Protein AF-A0A957M547-F1 (afdb_monomer_lite)

Sequence (75 aa):
DIAPMTAALERLHAALFSAPPAAIHRSAAGRAQAAALVDRITGGYSPDVGADWAAIEHELSAAYRAVAPAAGTTH

Structure (mmCIF, N/CA/C/O backbone):
data_AF-A0A957M547-F1
#
_entry.id   AF-A0A957M547-F1
#
loop_
_atom_site.group_PDB
_atom_site.id
_atom_site.type_symbol
_atom_site.label_atom_id
_atom_site.label_alt_id
_atom_site.label_comp_id
_atom_site.label_asym_id
_atom_site.label_entity_id
_atom_site.label_seq_id
_atom_site.pdbx_PDB_ins_code
_atom_site.Cartn_x
_atom_site.Cartn_y
_atom_site.Cartn_z
_atom_site.occupancy
_atom_site.B_iso_or_equiv
_atom_site.auth_seq_id
_atom_site.auth_comp_id
_atom_site.auth_asym_id
_atom_site.auth_atom_id
_atom_site.pdbx_PDB_model_num
ATOM 1 N N . ASP A 1 1 ? 6.335 6.318 11.838 1.00 87.38 1 ASP A N 1
ATOM 2 C CA . ASP A 1 1 ? 7.229 6.545 10.687 1.00 87.38 1 ASP A CA 1
ATOM 3 C C . ASP A 1 1 ? 7.129 5.332 9.767 1.00 87.38 1 ASP A C 1
ATOM 5 O O . ASP A 1 1 ? 7.253 4.220 10.263 1.00 87.38 1 ASP A O 1
ATOM 9 N N . ILE A 1 2 ? 6.833 5.537 8.478 1.00 96.06 2 ILE A N 1
ATOM 10 C CA . ILE A 1 2 ? 6.645 4.464 7.480 1.00 96.06 2 ILE A CA 1
ATOM 11 C C . ILE A 1 2 ? 7.892 4.217 6.615 1.00 96.06 2 ILE A C 1
ATOM 13 O O . ILE A 1 2 ? 7.913 3.269 5.830 1.00 96.06 2 ILE A O 1
ATOM 17 N N . ALA A 1 3 ? 8.944 5.035 6.747 1.00 96.75 3 ALA A N 1
ATOM 18 C CA . ALA A 1 3 ? 10.113 4.986 5.869 1.00 96.75 3 ALA A CA 1
ATOM 19 C C . ALA A 1 3 ? 10.811 3.607 5.802 1.00 96.75 3 ALA A C 1
ATOM 21 O O . ALA A 1 3 ? 11.141 3.174 4.692 1.00 96.75 3 ALA A O 1
ATOM 22 N N . PRO A 1 4 ? 10.990 2.856 6.914 1.00 97.69 4 PRO A N 1
ATOM 23 C CA . PRO A 1 4 ? 11.597 1.524 6.854 1.00 97.69 4 PRO A CA 1
ATOM 24 C C . PRO A 1 4 ? 10.777 0.528 6.023 1.00 97.69 4 PRO A C 1
ATOM 26 O O . PRO A 1 4 ? 11.344 -0.269 5.272 1.00 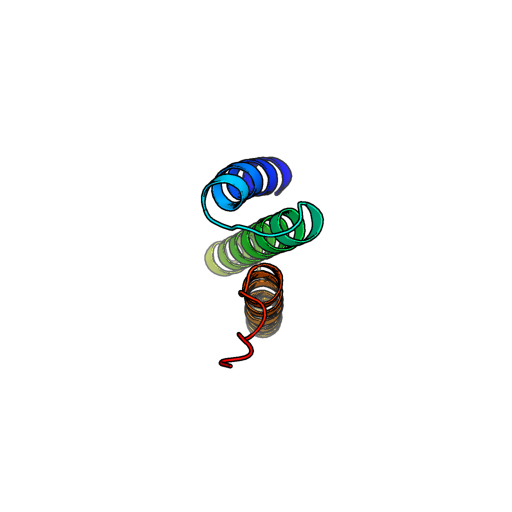97.69 4 PRO A O 1
ATOM 29 N N . MET A 1 5 ? 9.445 0.599 6.126 1.00 98.12 5 MET A N 1
ATOM 30 C CA . MET A 1 5 ? 8.531 -0.246 5.360 1.00 98.12 5 MET A CA 1
ATOM 31 C C . MET A 1 5 ? 8.571 0.116 3.877 1.00 98.12 5 MET A C 1
ATOM 33 O O . MET A 1 5 ? 8.708 -0.777 3.042 1.00 98.12 5 MET A O 1
ATOM 37 N N . THR A 1 6 ? 8.539 1.411 3.549 1.00 98.56 6 THR A N 1
ATOM 38 C CA . THR A 1 6 ? 8.677 1.887 2.167 1.00 98.56 6 THR A CA 1
ATOM 39 C C . THR A 1 6 ? 9.970 1.377 1.537 1.00 98.56 6 THR A C 1
ATOM 41 O O . THR A 1 6 ? 9.925 0.795 0.460 1.00 98.56 6 THR A O 1
ATOM 44 N N . ALA A 1 7 ? 11.111 1.493 2.224 1.00 98.38 7 ALA A N 1
ATOM 45 C CA . ALA A 1 7 ? 12.397 1.037 1.695 1.00 98.38 7 ALA A CA 1
ATOM 46 C C . ALA A 1 7 ? 12.462 -0.489 1.491 1.00 98.38 7 ALA A C 1
ATOM 48 O O . ALA A 1 7 ? 13.094 -0.969 0.546 1.00 98.38 7 ALA A O 1
ATOM 49 N N . ALA A 1 8 ? 11.833 -1.271 2.374 1.00 98.50 8 ALA A N 1
ATOM 50 C CA . ALA A 1 8 ? 11.751 -2.722 2.223 1.00 98.50 8 ALA A CA 1
ATOM 51 C C . ALA A 1 8 ? 10.857 -3.120 1.037 1.00 98.50 8 ALA A C 1
ATOM 53 O O . ALA A 1 8 ? 11.255 -3.954 0.222 1.00 98.50 8 ALA A O 1
ATOM 54 N N . LEU A 1 9 ? 9.688 -2.486 0.911 1.00 98.50 9 LEU A N 1
ATOM 55 C CA . LEU A 1 9 ? 8.776 -2.696 -0.211 1.00 98.50 9 LEU A CA 1
ATOM 56 C C . LEU A 1 9 ? 9.394 -2.250 -1.533 1.00 98.50 9 LEU A C 1
ATOM 58 O O . LEU A 1 9 ? 9.237 -2.942 -2.526 1.00 98.50 9 LEU A O 1
ATOM 62 N N . GLU A 1 10 ? 10.140 -1.150 -1.554 1.00 98.38 10 GLU A N 1
ATOM 63 C CA . GLU A 1 10 ? 10.835 -0.663 -2.746 1.00 98.38 10 GLU A CA 1
ATOM 64 C C . GLU A 1 10 ? 11.866 -1.680 -3.249 1.00 98.38 10 GLU A C 1
ATOM 66 O O . GLU A 1 10 ? 11.866 -2.016 -4.434 1.00 98.38 10 GLU A O 1
ATOM 71 N N . ARG A 1 11 ? 12.666 -2.268 -2.346 1.00 98.50 11 ARG A N 1
ATOM 72 C CA . ARG A 1 11 ? 13.591 -3.365 -2.685 1.00 98.50 11 ARG A CA 1
ATOM 73 C C . ARG A 1 11 ? 12.862 -4.592 -3.230 1.00 98.50 11 ARG A C 1
ATOM 75 O O . ARG A 1 11 ? 13.295 -5.163 -4.227 1.00 98.50 11 ARG A O 1
ATOM 82 N N . LEU A 1 12 ? 11.759 -4.987 -2.596 1.00 98.25 12 LEU A N 1
ATOM 83 C CA . LEU A 1 12 ? 10.946 -6.115 -3.052 1.00 98.25 12 LEU A CA 1
ATOM 84 C C . LEU A 1 12 ? 10.336 -5.843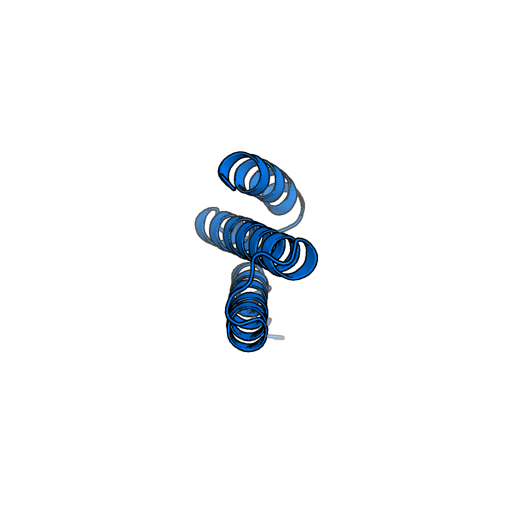 -4.433 1.00 98.25 12 LEU A C 1
ATOM 86 O O . LEU A 1 12 ? 10.441 -6.660 -5.340 1.00 98.25 12 LEU A O 1
ATOM 90 N N . HIS A 1 13 ? 9.715 -4.683 -4.613 1.00 98.06 13 HIS A N 1
ATOM 91 C CA . HIS A 1 13 ? 9.058 -4.290 -5.851 1.00 98.06 13 HIS A CA 1
ATOM 92 C C . HIS A 1 13 ? 10.051 -4.164 -7.010 1.00 98.06 13 HIS A C 1
ATOM 94 O O . HIS A 1 13 ? 9.727 -4.603 -8.109 1.00 98.06 13 HIS A O 1
ATOM 100 N N . ALA A 1 14 ? 11.258 -3.641 -6.774 1.00 97.56 14 ALA A N 1
ATOM 101 C CA . ALA A 1 14 ? 12.320 -3.589 -7.781 1.00 97.56 14 ALA A CA 1
ATOM 102 C C . ALA A 1 14 ? 12.754 -4.987 -8.266 1.00 97.56 14 ALA A C 1
ATOM 104 O O . ALA A 1 14 ? 13.192 -5.128 -9.404 1.00 97.56 14 ALA A O 1
ATOM 105 N N . ALA A 1 15 ? 12.613 -6.020 -7.425 1.00 97.50 15 ALA A N 1
ATOM 106 C CA . ALA A 1 15 ? 12.879 -7.408 -7.800 1.00 97.50 15 ALA A CA 1
ATOM 107 C C . ALA A 1 15 ? 11.698 -8.086 -8.524 1.00 97.50 15 ALA A C 1
ATOM 109 O O . ALA A 1 15 ? 11.904 -9.074 -9.223 1.00 97.50 15 ALA A O 1
ATOM 110 N N . LEU A 1 16 ? 10.469 -7.583 -8.351 1.00 96.38 16 LEU A N 1
ATOM 111 C CA . LEU A 1 16 ? 9.246 -8.198 -8.885 1.00 96.38 16 LEU A CA 1
ATOM 112 C C . LEU A 1 16 ? 8.722 -7.537 -10.164 1.00 96.38 16 LEU A C 1
ATOM 114 O O . LEU A 1 16 ? 8.123 -8.216 -10.995 1.00 96.38 16 LEU A O 1
ATOM 118 N N . PHE A 1 17 ? 8.895 -6.223 -10.317 1.00 94.81 17 PHE A N 1
ATOM 119 C CA . PHE A 1 17 ? 8.264 -5.452 -11.385 1.00 94.81 17 PHE A CA 1
ATOM 120 C C . PHE A 1 17 ? 9.296 -4.828 -12.323 1.00 94.81 17 PHE A C 1
ATOM 122 O O . PHE A 1 17 ? 10.217 -4.135 -11.897 1.00 94.81 17 PHE A O 1
ATOM 129 N N . SER A 1 18 ? 9.073 -4.979 -13.627 1.00 94.06 18 SER A N 1
ATOM 130 C CA . SER A 1 18 ? 9.782 -4.218 -14.659 1.00 94.06 18 SER A CA 1
ATOM 131 C C . SER A 1 18 ? 9.132 -2.842 -14.839 1.00 94.06 18 SER A C 1
ATOM 133 O O . SER A 1 18 ? 8.413 -2.607 -15.806 1.00 94.06 18 SER A O 1
ATOM 135 N N . ALA A 1 19 ? 9.356 -1.936 -13.884 1.00 94.44 19 ALA A N 1
ATOM 136 C CA . ALA A 1 19 ? 8.830 -0.570 -13.909 1.00 94.44 19 ALA A CA 1
ATOM 137 C C . ALA A 1 19 ? 9.924 0.467 -13.578 1.00 94.44 19 ALA A C 1
ATOM 139 O O . ALA A 1 19 ? 10.907 0.133 -12.914 1.00 94.44 19 ALA A O 1
ATOM 140 N N . PRO A 1 20 ? 9.774 1.738 -14.003 1.00 96.62 20 PRO A N 1
ATOM 141 C CA . PRO A 1 20 ? 10.719 2.797 -13.650 1.00 96.62 20 PRO A CA 1
ATOM 142 C C . PRO A 1 20 ? 10.854 2.983 -12.125 1.00 96.62 20 PRO A C 1
ATOM 144 O O . PRO A 1 20 ? 9.852 2.840 -11.420 1.00 96.62 20 PRO A O 1
ATOM 147 N N . PRO A 1 21 ? 12.017 3.415 -11.595 1.00 97.12 21 PRO A N 1
ATOM 148 C CA . PRO A 1 21 ? 12.217 3.599 -10.151 1.00 97.12 21 PRO A CA 1
ATOM 149 C C . PRO A 1 21 ? 11.147 4.468 -9.475 1.00 97.12 21 PRO A C 1
ATOM 151 O O . PRO A 1 21 ? 10.644 4.129 -8.410 1.00 97.12 21 PRO A O 1
ATOM 154 N N . ALA A 1 22 ? 10.697 5.541 -10.134 1.00 97.19 22 ALA A N 1
ATOM 155 C CA . ALA A 1 22 ? 9.624 6.392 -9.614 1.00 97.19 22 ALA A CA 1
ATOM 156 C C . ALA A 1 22 ? 8.270 5.660 -9.484 1.00 97.19 22 ALA A C 1
ATOM 158 O O . ALA A 1 22 ? 7.481 5.955 -8.588 1.00 97.19 22 ALA A O 1
ATOM 159 N N . ALA A 1 23 ? 7.975 4.708 -10.372 1.00 97.75 23 ALA A N 1
ATOM 160 C CA . ALA A 1 23 ? 6.780 3.869 -10.288 1.00 97.75 23 ALA A CA 1
ATOM 161 C C . ALA A 1 23 ? 6.889 2.835 -9.158 1.00 97.75 23 ALA A C 1
ATOM 163 O O . ALA A 1 23 ? 5.932 2.654 -8.403 1.00 97.75 23 ALA A O 1
ATOM 164 N N . ILE A 1 24 ? 8.066 2.223 -9.000 1.00 98.31 24 ILE A N 1
ATOM 165 C CA . ILE A 1 24 ? 8.380 1.322 -7.886 1.00 98.31 24 ILE A CA 1
ATOM 166 C C . ILE A 1 24 ? 8.198 2.041 -6.546 1.00 98.31 24 ILE A C 1
ATOM 168 O O . ILE A 1 24 ? 7.476 1.539 -5.682 1.00 98.31 24 ILE A O 1
ATOM 172 N N . HIS A 1 25 ? 8.780 3.235 -6.407 1.00 98.12 25 HIS A N 1
ATOM 173 C CA . HIS A 1 25 ? 8.670 4.048 -5.201 1.00 98.12 25 HIS A CA 1
ATOM 174 C C . HIS A 1 25 ? 7.213 4.406 -4.886 1.00 98.12 25 HIS A C 1
ATOM 176 O O . HIS A 1 25 ? 6.761 4.193 -3.764 1.00 98.12 25 HIS A O 1
ATOM 182 N N . ARG A 1 26 ? 6.434 4.862 -5.881 1.00 97.94 26 ARG A N 1
ATOM 183 C CA . ARG A 1 26 ? 4.999 5.153 -5.692 1.00 97.94 26 ARG A CA 1
ATOM 184 C C . ARG A 1 26 ? 4.207 3.928 -5.234 1.00 97.94 26 ARG A C 1
ATOM 186 O O . ARG A 1 26 ? 3.387 4.044 -4.330 1.00 97.94 26 ARG A O 1
ATOM 193 N N . SER A 1 27 ? 4.471 2.756 -5.813 1.00 98.44 27 SER A N 1
ATOM 194 C CA . SER A 1 27 ? 3.831 1.507 -5.383 1.00 98.44 27 SER A CA 1
ATOM 195 C C . SER A 1 27 ? 4.221 1.112 -3.955 1.00 98.44 27 SER A C 1
ATOM 197 O O . SER A 1 27 ? 3.364 0.715 -3.166 1.00 98.44 27 SER A O 1
ATOM 199 N N . ALA A 1 28 ? 5.499 1.249 -3.594 1.00 98.50 28 ALA A N 1
ATOM 200 C CA . ALA A 1 28 ? 5.992 0.947 -2.252 1.00 98.50 28 ALA A CA 1
ATOM 201 C C . ALA A 1 28 ? 5.408 1.891 -1.191 1.00 98.50 28 ALA A C 1
ATOM 203 O O . ALA A 1 28 ? 4.869 1.424 -0.189 1.00 98.50 28 ALA A O 1
ATOM 204 N N . ALA A 1 29 ? 5.465 3.202 -1.437 1.00 98.44 29 ALA A N 1
ATOM 205 C CA . ALA A 1 29 ? 4.971 4.221 -0.520 1.00 98.44 29 ALA A CA 1
ATOM 206 C C . ALA A 1 29 ? 3.457 4.109 -0.299 1.00 98.44 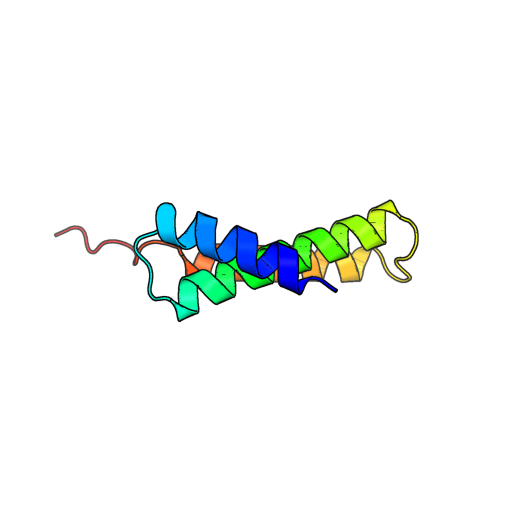29 ALA A C 1
ATOM 208 O O . ALA A 1 29 ? 3.022 4.100 0.849 1.00 98.44 29 ALA A O 1
ATOM 209 N N . GLY A 1 30 ? 2.666 3.931 -1.365 1.00 98.50 30 GLY A N 1
ATOM 210 C CA . GLY A 1 30 ? 1.212 3.788 -1.232 1.00 98.50 30 GLY A CA 1
ATOM 211 C C . GLY A 1 30 ? 0.814 2.545 -0.431 1.00 98.50 30 GLY A C 1
ATOM 212 O O . GLY A 1 30 ? -0.043 2.604 0.447 1.00 98.50 30 GLY A O 1
ATOM 213 N N . ARG A 1 31 ? 1.498 1.410 -0.632 1.00 98.62 31 ARG A N 1
ATOM 214 C CA . ARG A 1 31 ? 1.253 0.202 0.177 1.00 98.62 31 ARG A CA 1
ATOM 215 C C . ARG A 1 31 ? 1.696 0.357 1.634 1.00 98.62 31 ARG A C 1
ATOM 217 O O . ARG A 1 31 ? 1.024 -0.169 2.519 1.00 98.62 31 ARG A O 1
ATOM 224 N N . ALA A 1 32 ? 2.789 1.076 1.894 1.00 98.62 32 ALA A N 1
ATOM 225 C CA . ALA A 1 32 ? 3.213 1.415 3.253 1.00 98.62 32 ALA A CA 1
ATOM 226 C C . ALA A 1 32 ? 2.194 2.323 3.958 1.00 98.62 32 ALA A C 1
ATOM 228 O O . ALA A 1 32 ? 1.830 2.071 5.106 1.00 98.62 32 ALA A O 1
ATOM 229 N N . GLN A 1 33 ? 1.678 3.329 3.250 1.00 98.62 33 GLN A N 1
ATOM 230 C CA . GLN A 1 33 ? 0.657 4.237 3.763 1.00 98.62 33 GLN A CA 1
ATOM 231 C C . GLN A 1 33 ? -0.660 3.504 4.048 1.00 98.62 33 GLN A C 1
ATOM 233 O O . GLN A 1 33 ? -1.234 3.672 5.122 1.00 98.62 33 GLN A O 1
ATOM 238 N N . ALA A 1 34 ? -1.106 2.639 3.135 1.00 98.62 34 ALA A N 1
ATOM 239 C CA . ALA A 1 34 ? -2.291 1.811 3.338 1.00 98.62 34 ALA A CA 1
ATOM 240 C C . ALA A 1 34 ? -2.157 0.911 4.579 1.00 98.62 34 ALA A C 1
ATOM 242 O O . ALA A 1 34 ? -3.089 0.819 5.374 1.00 98.62 34 ALA A O 1
ATOM 243 N N . ALA A 1 35 ? -0.991 0.294 4.796 1.00 98.38 35 ALA A N 1
ATOM 244 C CA . ALA A 1 35 ? -0.749 -0.518 5.987 1.00 98.38 35 ALA A CA 1
ATOM 245 C C . ALA A 1 35 ? -0.782 0.309 7.284 1.00 98.38 35 ALA A C 1
ATOM 247 O O . ALA A 1 35 ? -1.352 -0.141 8.275 1.00 98.38 35 ALA A O 1
ATOM 248 N N . ALA A 1 36 ? -0.234 1.527 7.271 1.00 98.19 36 ALA A N 1
ATOM 249 C CA . ALA A 1 36 ? -0.301 2.433 8.417 1.00 98.19 36 ALA A CA 1
ATOM 250 C C . ALA A 1 36 ? -1.742 2.878 8.734 1.00 98.19 36 ALA A C 1
ATOM 252 O O . ALA A 1 36 ? -2.105 3.012 9.901 1.00 98.19 36 ALA A O 1
ATOM 253 N N . LEU A 1 37 ? -2.578 3.079 7.711 1.00 98.31 37 LEU A N 1
ATOM 254 C CA . LEU A 1 37 ? -4.001 3.378 7.891 1.00 98.31 37 LEU A CA 1
ATOM 255 C C . LEU A 1 37 ? -4.765 2.177 8.462 1.00 98.31 37 LEU A C 1
ATOM 257 O O . LEU A 1 37 ? -5.569 2.353 9.373 1.00 98.31 37 LEU A O 1
ATOM 261 N N . VAL A 1 38 ? -4.478 0.957 7.992 1.00 98.19 38 VAL A N 1
ATOM 262 C CA . VAL A 1 38 ? -5.046 -0.267 8.582 1.00 98.19 38 VAL A CA 1
ATOM 263 C C . VAL A 1 38 ? -4.667 -0.371 10.058 1.00 98.19 38 VAL A C 1
ATOM 265 O O . VAL A 1 38 ? -5.557 -0.551 10.883 1.00 98.19 38 VAL A O 1
ATOM 268 N N . ASP A 1 39 ? -3.387 -0.190 10.400 1.00 97.88 39 ASP A N 1
ATOM 269 C CA . ASP A 1 39 ? -2.907 -0.219 11.788 1.00 97.88 39 ASP A CA 1
ATOM 270 C C . ASP A 1 39 ? -3.640 0.810 12.660 1.00 97.88 39 ASP A C 1
ATOM 272 O O . ASP A 1 39 ? -4.155 0.472 13.726 1.00 97.88 39 ASP A O 1
ATOM 276 N N . ARG A 1 40 ? -3.809 2.041 12.157 1.00 97.56 40 ARG A N 1
ATOM 277 C CA . ARG A 1 40 ? -4.578 3.097 12.829 1.00 97.56 40 ARG A CA 1
ATOM 278 C C . ARG A 1 40 ? -6.030 2.691 13.097 1.00 97.56 40 ARG A C 1
ATOM 280 O O . ARG A 1 40 ? -6.524 2.931 14.202 1.00 97.56 40 ARG A O 1
ATOM 287 N N . ILE A 1 41 ? -6.710 2.100 12.110 1.00 98.19 41 ILE A N 1
ATOM 288 C CA . ILE A 1 41 ? -8.090 1.611 12.249 1.00 98.19 41 ILE A CA 1
ATOM 289 C C . ILE A 1 41 ? -8.135 0.491 13.293 1.00 98.19 41 ILE A C 1
ATOM 291 O O . ILE A 1 41 ? -8.916 0.562 14.241 1.00 98.19 41 ILE A O 1
ATOM 295 N N . THR A 1 42 ? -7.281 -0.525 13.158 1.00 97.69 42 THR A N 1
ATOM 296 C CA . THR A 1 42 ? -7.304 -1.709 14.028 1.00 97.69 42 THR A CA 1
ATOM 297 C C . THR A 1 42 ? -6.818 -1.427 15.446 1.00 97.69 42 THR A C 1
ATOM 299 O O . THR A 1 42 ? -7.253 -2.091 16.382 1.00 97.69 42 THR A O 1
ATOM 302 N N . GLY A 1 43 ? -5.963 -0.419 15.622 1.00 97.44 43 GLY A N 1
ATOM 303 C CA . GLY A 1 43 ? -5.508 0.066 16.922 1.00 97.44 43 GLY A CA 1
ATOM 304 C C . GLY A 1 43 ? -6.527 0.952 17.645 1.00 97.44 43 GLY A C 1
ATOM 305 O O . GLY A 1 43 ? -6.291 1.336 18.786 1.00 97.44 43 GLY A O 1
ATOM 306 N N . GLY A 1 44 ? -7.656 1.288 17.008 1.00 97.06 44 GLY A N 1
ATOM 307 C CA . GLY A 1 44 ? -8.694 2.138 17.599 1.00 97.06 44 GLY A CA 1
ATOM 308 C C . GLY A 1 44 ? -8.322 3.624 17.670 1.00 97.06 44 GLY A C 1
ATOM 309 O O . GLY A 1 44 ? -8.947 4.378 18.412 1.00 97.06 44 GLY A O 1
ATOM 310 N N . TYR A 1 45 ? -7.318 4.0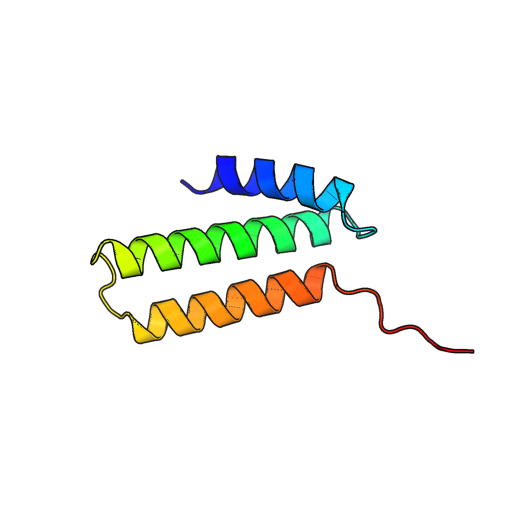61 16.904 1.00 95.88 45 TYR A N 1
ATOM 311 C CA . TYR A 1 45 ? -6.840 5.452 16.863 1.00 95.88 45 TYR A CA 1
ATOM 312 C C . TYR A 1 45 ? -7.474 6.274 15.733 1.00 95.88 45 TYR A C 1
ATOM 314 O O . TYR A 1 45 ? -7.126 7.443 15.529 1.00 95.88 45 TYR A O 1
ATOM 322 N N . SER A 1 46 ? -8.352 5.656 14.945 1.00 96.88 46 SER A N 1
ATOM 323 C CA . SER A 1 46 ? -9.052 6.321 13.853 1.00 96.88 46 SER A CA 1
ATOM 324 C C . SER A 1 46 ? -10.223 7.163 14.384 1.00 96.88 46 SER A C 1
ATOM 326 O O . SER A 1 46 ? -11.131 6.613 15.008 1.00 96.88 46 SER A O 1
ATOM 328 N N . PRO A 1 47 ? -10.237 8.488 14.144 1.00 96.12 47 PRO A N 1
ATOM 329 C CA . PRO A 1 47 ? -11.374 9.346 14.465 1.00 96.12 47 PRO A CA 1
ATOM 330 C C . PRO A 1 47 ? -12.493 9.247 13.417 1.00 96.12 47 PRO A C 1
ATOM 332 O O . PRO A 1 47 ? -13.615 9.660 13.689 1.00 96.12 47 PRO A O 1
ATOM 335 N N . ASP A 1 48 ? -12.182 8.720 12.228 1.00 98.12 48 ASP A N 1
ATOM 336 C CA . ASP A 1 48 ? -13.116 8.488 11.131 1.00 98.12 48 ASP A CA 1
ATOM 337 C C . ASP A 1 48 ? -12.649 7.271 10.319 1.00 98.12 48 ASP A C 1
ATOM 339 O O . ASP A 1 48 ? -11.819 7.360 9.410 1.00 98.12 48 ASP A O 1
ATOM 343 N N . VAL A 1 49 ? -13.206 6.113 10.672 1.00 98.12 49 VAL A N 1
ATOM 344 C CA . VAL A 1 49 ? -12.885 4.832 10.034 1.00 98.12 49 VAL A CA 1
ATOM 345 C C . VAL A 1 49 ? -13.299 4.821 8.560 1.00 98.12 49 VAL A C 1
ATOM 347 O O . VAL A 1 49 ? -12.632 4.185 7.747 1.00 98.12 49 VAL A O 1
ATOM 350 N N . GLY A 1 50 ? -14.377 5.522 8.193 1.00 98.31 50 GLY A N 1
ATOM 351 C CA . GLY A 1 50 ? -14.851 5.574 6.809 1.00 98.31 50 GLY A CA 1
ATOM 352 C C . GLY A 1 50 ? -13.889 6.350 5.912 1.00 98.31 50 GLY A C 1
ATOM 353 O O . GLY A 1 50 ? -13.544 5.885 4.825 1.00 98.31 50 GLY A O 1
ATOM 354 N N . ALA A 1 51 ? -13.403 7.495 6.392 1.00 98.44 51 ALA A N 1
ATOM 355 C CA . ALA A 1 51 ? -12.404 8.285 5.680 1.00 98.44 51 ALA A CA 1
ATOM 356 C C . ALA A 1 51 ? -11.059 7.550 5.556 1.00 98.44 51 ALA A C 1
ATOM 358 O O . ALA A 1 51 ? -10.458 7.558 4.479 1.00 98.44 51 ALA A O 1
ATOM 359 N N . ASP A 1 52 ? -10.601 6.875 6.617 1.00 98.50 52 ASP A N 1
ATOM 360 C CA . ASP A 1 52 ? -9.361 6.091 6.567 1.00 98.50 52 ASP A CA 1
ATOM 361 C C . ASP A 1 52 ? -9.480 4.910 5.578 1.00 98.50 52 ASP A C 1
ATOM 363 O O . ASP A 1 52 ? -8.534 4.638 4.835 1.00 98.50 52 ASP A O 1
ATOM 367 N N . TRP A 1 53 ? -10.647 4.257 5.478 1.00 98.50 53 TRP A N 1
ATOM 368 C CA . TRP A 1 53 ? -10.893 3.237 4.448 1.00 98.50 53 TRP A CA 1
ATOM 369 C C . TRP A 1 53 ? -10.850 3.801 3.028 1.00 98.50 53 TRP A C 1
ATOM 371 O O . TRP A 1 53 ? -10.186 3.227 2.164 1.00 98.50 53 TRP A O 1
ATOM 381 N N . ALA A 1 54 ? -11.489 4.947 2.785 1.00 98.62 54 ALA A N 1
ATOM 382 C CA . ALA A 1 54 ? -11.435 5.602 1.479 1.00 98.62 54 ALA A CA 1
ATOM 383 C C . ALA A 1 54 ? -9.993 5.979 1.086 1.00 98.62 54 ALA A C 1
ATOM 385 O O . ALA A 1 54 ? -9.598 5.849 -0.076 1.00 98.62 54 ALA A O 1
ATOM 386 N N . ALA A 1 55 ? -9.176 6.396 2.058 1.00 98.50 55 ALA A N 1
ATOM 387 C CA . ALA A 1 55 ? -7.759 6.659 1.844 1.00 98.50 55 ALA A CA 1
ATOM 388 C C . ALA A 1 55 ? -6.972 5.375 1.517 1.00 98.50 55 ALA A C 1
ATOM 390 O O . ALA A 1 55 ? -6.171 5.383 0.584 1.00 98.50 55 ALA A O 1
ATOM 391 N N . ILE A 1 56 ? -7.236 4.253 2.201 1.00 98.62 56 ILE A N 1
ATOM 392 C CA . ILE A 1 56 ? -6.638 2.947 1.865 1.00 98.62 56 ILE A CA 1
ATOM 393 C C . ILE A 1 56 ? -6.949 2.565 0.414 1.00 98.62 56 ILE A C 1
ATOM 395 O O . ILE A 1 56 ? -6.042 2.197 -0.337 1.00 98.62 56 ILE A O 1
ATOM 399 N N . GLU A 1 57 ? -8.212 2.669 -0.004 1.00 98.62 57 GLU A N 1
ATOM 400 C CA . GLU A 1 57 ? -8.624 2.351 -1.375 1.00 98.62 57 GLU A CA 1
ATOM 401 C C . GLU A 1 57 ? -7.910 3.228 -2.408 1.00 98.62 57 GLU A C 1
ATOM 403 O O . GLU A 1 57 ? -7.458 2.726 -3.446 1.00 98.62 57 GLU A O 1
ATOM 408 N N . HIS A 1 58 ? -7.764 4.523 -2.116 1.00 98.50 58 HIS A N 1
ATOM 409 C CA . HIS A 1 58 ? -7.030 5.457 -2.961 1.00 98.50 58 HIS A CA 1
ATOM 410 C C . HIS A 1 58 ? -5.558 5.050 -3.119 1.00 98.50 58 HIS A C 1
ATOM 412 O O . HIS A 1 58 ? -5.084 4.890 -4.250 1.00 98.50 58 HIS A O 1
ATOM 418 N N . GLU A 1 59 ? -4.859 4.838 -2.001 1.00 98.44 59 GLU A N 1
ATOM 419 C CA . GLU A 1 59 ? -3.435 4.490 -1.976 1.00 98.44 59 GLU A CA 1
ATOM 420 C C . GLU A 1 59 ? -3.159 3.175 -2.706 1.00 98.44 59 GLU A C 1
ATOM 422 O O . GLU A 1 59 ? -2.271 3.094 -3.559 1.00 98.44 59 GLU A O 1
ATOM 427 N N . LEU A 1 60 ? -3.963 2.142 -2.437 1.00 98.44 60 LEU A N 1
ATOM 428 C CA . LEU A 1 60 ? -3.812 0.846 -3.093 1.00 98.44 60 LEU A CA 1
ATOM 429 C C . LEU A 1 60 ? -4.102 0.943 -4.594 1.00 98.44 60 LEU A C 1
ATOM 431 O O . LEU A 1 60 ? -3.324 0.433 -5.403 1.00 98.44 60 LEU A O 1
ATOM 435 N N 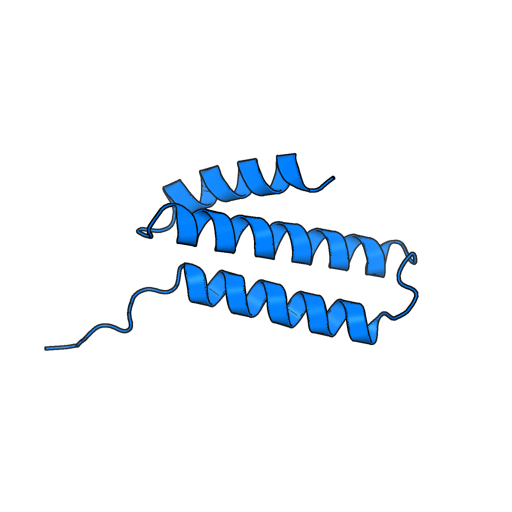. SER A 1 61 ? -5.163 1.647 -4.994 1.00 98.31 61 SER A N 1
ATOM 436 C CA . SER A 1 61 ? -5.494 1.844 -6.411 1.00 98.31 61 SER A CA 1
ATOM 437 C C . SER A 1 61 ? -4.384 2.580 -7.166 1.00 98.31 61 SER A C 1
ATOM 439 O O . SER A 1 61 ? -4.046 2.220 -8.297 1.00 98.31 61 SER A O 1
ATOM 441 N N . ALA A 1 62 ? -3.799 3.616 -6.560 1.00 97.50 62 ALA A N 1
ATOM 442 C CA . ALA A 1 62 ? -2.669 4.341 -7.130 1.00 97.50 62 ALA A CA 1
ATOM 443 C C . ALA A 1 62 ? -1.414 3.457 -7.220 1.00 97.50 62 ALA A C 1
ATOM 445 O O . ALA A 1 62 ? -0.773 3.418 -8.273 1.00 97.50 62 ALA A O 1
ATOM 446 N N . ALA A 1 63 ? -1.106 2.698 -6.165 1.00 97.69 63 ALA A N 1
ATOM 447 C CA . ALA A 1 63 ? 0.037 1.792 -6.123 1.00 97.69 63 ALA A CA 1
ATOM 448 C C . ALA A 1 63 ? -0.051 0.695 -7.194 1.00 97.69 63 ALA A C 1
ATOM 450 O O . ALA A 1 63 ? 0.926 0.454 -7.904 1.00 97.69 63 ALA A O 1
ATOM 451 N N . TYR A 1 64 ? -1.219 0.065 -7.361 1.00 96.31 64 TYR A N 1
ATOM 452 C CA . TYR A 1 64 ? -1.423 -0.949 -8.397 1.00 96.31 64 TYR A CA 1
ATOM 453 C C . TYR A 1 64 ? -1.266 -0.372 -9.802 1.00 96.31 64 TYR A C 1
ATOM 455 O O . TYR A 1 64 ? -0.559 -0.954 -10.621 1.00 96.31 64 TYR A O 1
ATOM 463 N N . ARG A 1 65 ? -1.855 0.800 -10.074 1.00 96.31 65 ARG A N 1
ATOM 464 C CA . ARG A 1 65 ? -1.703 1.474 -11.373 1.00 96.31 65 ARG A CA 1
ATOM 465 C C . ARG A 1 65 ? -0.260 1.871 -11.671 1.00 96.31 65 ARG A C 1
ATOM 467 O O . ARG A 1 65 ? 0.128 1.858 -12.831 1.00 96.31 65 ARG A O 1
ATOM 474 N N . ALA A 1 66 ? 0.533 2.208 -10.653 1.00 96.50 66 ALA A N 1
ATOM 475 C CA . ALA A 1 66 ? 1.915 2.637 -10.848 1.00 96.50 66 ALA A CA 1
ATOM 476 C C . ALA A 1 66 ? 2.805 1.536 -11.447 1.00 96.50 66 ALA A C 1
ATOM 478 O O . ALA A 1 66 ? 3.682 1.852 -12.245 1.00 96.50 66 ALA A O 1
ATOM 479 N N . VAL A 1 67 ? 2.587 0.270 -11.076 1.00 95.75 67 VAL A N 1
ATOM 480 C CA . VAL A 1 67 ? 3.396 -0.883 -11.529 1.00 95.75 67 VAL A CA 1
ATOM 481 C C . VAL A 1 67 ? 2.660 -1.802 -12.502 1.00 95.75 67 VAL A C 1
ATOM 483 O O . VAL A 1 67 ? 3.197 -2.838 -12.892 1.00 95.75 67 VAL A O 1
ATOM 486 N N . ALA A 1 68 ? 1.436 -1.444 -12.895 1.00 92.00 68 ALA A N 1
ATOM 487 C CA . ALA A 1 68 ? 0.711 -2.171 -13.921 1.00 92.00 68 ALA A CA 1
ATOM 488 C C . ALA A 1 68 ? 1.508 -2.127 -15.240 1.00 92.00 68 ALA A C 1
ATOM 490 O O . ALA A 1 68 ? 2.013 -1.061 -15.610 1.00 92.00 68 ALA A O 1
ATOM 491 N N . PRO A 1 69 ? 1.617 -3.252 -15.969 1.00 82.50 69 PRO A N 1
ATOM 492 C CA . PRO A 1 69 ? 2.154 -3.234 -17.321 1.00 82.50 69 PRO A CA 1
ATOM 493 C C . PRO A 1 69 ? 1.369 -2.225 -18.161 1.00 82.50 69 PRO A C 1
ATOM 495 O O . PRO A 1 69 ? 0.146 -2.130 -18.023 1.00 82.50 69 PRO A O 1
ATOM 498 N N . ALA A 1 70 ? 2.046 -1.492 -19.050 1.00 69.62 70 ALA A N 1
ATOM 499 C CA . ALA A 1 70 ? 1.339 -0.746 -20.084 1.00 69.62 70 ALA A CA 1
ATOM 500 C C . ALA A 1 70 ? 0.427 -1.743 -20.809 1.00 69.62 70 ALA A C 1
ATOM 502 O O . ALA A 1 70 ? 0.917 -2.784 -21.250 1.00 69.62 70 ALA A O 1
ATOM 503 N N . ALA A 1 71 ? -0.883 -1.473 -20.841 1.00 60.91 71 ALA A N 1
ATOM 504 C CA . ALA A 1 71 ? -1.853 -2.344 -21.492 1.00 60.91 71 ALA A CA 1
ATOM 505 C C . ALA A 1 71 ? -1.324 -2.662 -22.893 1.00 60.91 71 ALA A C 1
ATOM 507 O O . ALA A 1 71 ? -1.171 -1.758 -23.715 1.00 60.91 71 ALA A O 1
ATOM 508 N N . GLY A 1 72 ? -0.918 -3.916 -23.096 1.00 50.12 72 GLY A N 1
ATOM 509 C CA . GLY A 1 72 ? -0.194 -4.309 -24.290 1.00 50.12 72 GLY A CA 1
ATOM 510 C C . GLY A 1 72 ? -1.024 -3.969 -25.516 1.00 50.12 72 GLY A C 1
ATOM 511 O O . GLY A 1 72 ? -2.156 -4.426 -25.649 1.00 50.12 72 GLY A O 1
ATOM 512 N N . THR A 1 73 ? -0.450 -3.191 -26.427 1.00 47.06 73 THR A N 1
ATOM 513 C CA . THR A 1 73 ? -0.785 -3.291 -27.843 1.00 47.06 73 THR A CA 1
ATOM 514 C C . THR A 1 73 ? -0.481 -4.722 -28.272 1.00 47.06 73 THR A C 1
ATOM 516 O O . THR A 1 73 ? 0.653 -5.048 -28.611 1.00 47.06 73 THR A O 1
ATOM 519 N N . THR A 1 74 ? -1.487 -5.592 -28.203 1.00 45.00 74 THR A N 1
ATOM 520 C CA . THR A 1 74 ? -1.573 -6.774 -29.060 1.00 45.00 74 THR A CA 1
ATOM 521 C C . THR A 1 74 ? -1.484 -6.284 -30.501 1.00 45.00 74 THR A C 1
ATOM 523 O O . THR A 1 74 ? -2.361 -5.542 -30.949 1.00 45.00 74 THR A O 1
A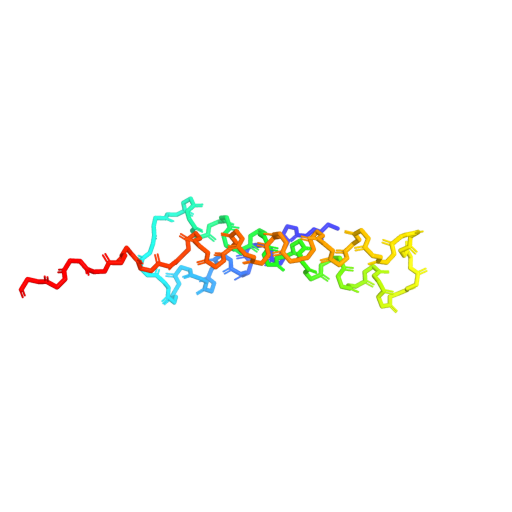TOM 526 N N . HIS A 1 75 ? -0.397 -6.640 -31.179 1.00 42.81 75 HIS A N 1
ATOM 527 C CA . HIS A 1 75 ? -0.271 -6.561 -32.629 1.00 42.81 75 HIS A CA 1
ATOM 528 C C . HIS A 1 75 ? -0.348 -7.977 -33.187 1.00 42.81 75 HIS A C 1
ATOM 530 O O . HIS A 1 75 ? 0.234 -8.876 -32.535 1.00 42.81 75 HIS A O 1
#

pLDDT: mean 93.67, std 12.64, range [42.81, 98.62]

Secondary structure (DSSP, 8-state):
--HHHHHHHHHHHHHH----HHHHHHHHHHHHHHHHHHHHHHTT--S-HHHHHHHHHHHHHHHHHHHSPP-----

Foldseek 3Di:
DLVVQLVVQLVVQVVVFPADSVLSSLLSVLVSLLVVLVCCVVVVVDPDNPVSVVSSVVSNVRNCVSRDPDPDPPD

Radius of gyration: 14.14 Å; chains: 1; bounding box: 28×18×50 Å